Protein AF-A0A7S3SFR6-F1 (afdb_monomer_lite)

Organism: NCBI:txid141414

Foldseek 3Di:
DPDVPVVVVVVVVVVVVVVDDDDDDDDDDDDDDDDDDDDPDDPDDPPDPQLPADPVLLVVLCVVQVDDSVLSSVLCRVVSNDSVSSNVVSVVVVVVVVVVCVPPDFPAADWEWDAPPVNPDIFIDTDTGNDPVLRPDPVRNVVNNVVRVVVRVVD

Structure (mmCIF, N/CA/C/O backbone):
data_AF-A0A7S3SFR6-F1
#
_entry.id   AF-A0A7S3SFR6-F1
#
loop_
_atom_site.group_PDB
_atom_site.id
_atom_site.type_symbol
_atom_site.label_atom_id
_atom_site.label_alt_id
_atom_site.label_comp_id
_atom_site.label_asym_id
_atom_site.label_entity_id
_atom_site.label_seq_id
_atom_site.pdbx_PDB_ins_code
_atom_site.Cartn_x
_atom_site.Cartn_y
_atom_site.Cartn_z
_atom_site.occupancy
_atom_site.B_iso_or_equiv
_atom_site.auth_seq_id
_atom_site.auth_comp_id
_atom_site.auth_asym_id
_atom_site.auth_atom_id
_atom_site.pdbx_PDB_model_num
ATOM 1 N N . LYS A 1 1 ? -0.220 38.912 45.046 1.00 53.22 1 LYS A N 1
ATOM 2 C CA . LYS A 1 1 ? 0.857 37.945 45.361 1.00 53.22 1 LYS A CA 1
ATOM 3 C C . LYS A 1 1 ? 1.297 37.387 44.015 1.00 53.22 1 LYS A C 1
ATOM 5 O O . LYS A 1 1 ? 1.062 36.229 43.756 1.00 53.22 1 LYS A O 1
ATOM 10 N N . ASP A 1 2 ? 1.845 38.218 43.126 1.00 54.88 2 ASP A N 1
ATOM 11 C CA . ASP A 1 2 ? 1.970 37.855 41.700 1.00 54.88 2 ASP A CA 1
ATOM 12 C C . ASP A 1 2 ? 3.164 38.575 41.051 1.00 54.88 2 ASP A C 1
ATOM 14 O O . ASP A 1 2 ? 3.097 39.016 39.911 1.00 54.88 2 ASP A O 1
ATOM 18 N N . ALA A 1 3 ? 4.252 38.756 41.809 1.00 51.81 3 ALA A N 1
ATOM 19 C CA . ALA A 1 3 ? 5.485 39.386 41.320 1.00 51.81 3 ALA A CA 1
ATOM 20 C C . ALA A 1 3 ? 6.732 38.487 41.457 1.00 51.81 3 ALA A C 1
ATOM 22 O O . ALA A 1 3 ? 7.754 38.785 40.853 1.00 51.81 3 ALA A O 1
ATOM 23 N N . ASP A 1 4 ? 6.642 37.361 42.178 1.00 57.34 4 ASP A N 1
ATOM 24 C CA . ASP A 1 4 ? 7.798 36.488 42.452 1.00 57.34 4 ASP A CA 1
ATOM 25 C C . ASP A 1 4 ? 7.903 35.255 41.537 1.00 57.34 4 ASP A C 1
ATOM 27 O O . ASP A 1 4 ? 8.948 34.611 41.494 1.00 57.34 4 ASP A O 1
ATOM 31 N N . PHE A 1 5 ? 6.862 34.916 40.767 1.00 50.91 5 PHE A N 1
ATOM 32 C CA . PHE A 1 5 ? 6.915 33.753 39.867 1.00 50.91 5 PHE A CA 1
ATOM 33 C C . PHE A 1 5 ? 7.730 34.047 38.595 1.00 50.91 5 PHE A C 1
ATOM 35 O O . PHE A 1 5 ? 8.561 33.240 38.190 1.00 50.91 5 PHE A O 1
ATOM 42 N N . ALA A 1 6 ? 7.566 35.241 38.012 1.00 57.00 6 ALA A N 1
ATOM 43 C CA . ALA A 1 6 ? 8.291 35.655 36.807 1.00 57.00 6 ALA A CA 1
ATOM 44 C C . ALA A 1 6 ? 9.809 35.777 37.044 1.00 57.00 6 ALA A C 1
ATOM 46 O O . ALA A 1 6 ? 10.601 35.309 36.229 1.00 57.00 6 ALA A O 1
ATOM 47 N N . ALA A 1 7 ? 10.215 36.307 38.204 1.00 57.03 7 ALA A N 1
ATOM 48 C CA . ALA A 1 7 ? 11.625 36.408 38.584 1.00 57.03 7 ALA A CA 1
ATOM 49 C C . ALA A 1 7 ? 12.278 35.032 38.837 1.00 57.03 7 ALA A C 1
ATOM 51 O O . ALA A 1 7 ? 13.482 34.865 38.629 1.00 57.03 7 ALA A O 1
ATOM 52 N N . GLY A 1 8 ? 11.492 34.037 39.265 1.00 54.97 8 GLY A N 1
ATOM 53 C CA . GLY A 1 8 ? 11.945 32.653 39.424 1.00 54.97 8 GLY A CA 1
ATOM 54 C C . GLY A 1 8 ? 12.219 31.966 38.084 1.00 54.97 8 GLY A C 1
ATOM 55 O O . GLY A 1 8 ? 13.266 31.341 37.919 1.00 54.97 8 GLY A O 1
ATOM 56 N N . VAL A 1 9 ? 11.328 32.161 37.107 1.00 58.38 9 VAL A N 1
ATOM 57 C CA . VAL A 1 9 ? 11.436 31.566 35.763 1.00 58.38 9 VAL A CA 1
ATOM 58 C C . VAL A 1 9 ? 12.612 32.153 34.974 1.00 58.38 9 VAL A C 1
ATOM 60 O O . VAL A 1 9 ? 13.326 31.410 34.303 1.00 58.38 9 VAL A O 1
ATOM 63 N N . GLU A 1 10 ? 12.897 33.454 35.098 1.00 55.38 10 GLU A N 1
ATOM 64 C CA . GLU A 1 10 ? 14.072 34.071 34.456 1.00 55.38 10 GLU A CA 1
ATOM 65 C C . GLU A 1 10 ? 15.402 33.553 35.024 1.00 55.38 10 GLU A C 1
ATOM 67 O O . GLU A 1 10 ? 16.358 33.329 34.275 1.00 55.38 10 GLU A O 1
ATOM 72 N N . LYS A 1 11 ? 15.461 33.297 36.337 1.00 57.28 11 LYS A N 1
ATOM 73 C CA . LYS A 1 11 ? 16.638 32.698 36.987 1.00 57.28 11 LYS A CA 1
ATOM 74 C C . LYS A 1 11 ? 16.841 31.235 36.595 1.00 57.28 11 LYS A C 1
ATOM 76 O O . LYS A 1 11 ? 17.984 30.786 36.510 1.00 57.28 11 LYS A O 1
ATOM 81 N N . GLU A 1 12 ? 15.757 30.505 36.348 1.00 55.12 12 GLU A N 1
ATOM 82 C CA . GLU A 1 12 ? 15.806 29.110 35.908 1.00 55.12 12 GLU A CA 1
ATOM 83 C C . GLU A 1 12 ? 16.190 28.993 34.420 1.00 55.12 12 GLU A C 1
ATOM 85 O O . GLU A 1 12 ? 17.056 28.187 34.074 1.00 55.12 12 GLU A O 1
ATOM 90 N N . LEU A 1 13 ? 15.667 29.873 33.552 1.00 52.97 13 LEU A N 1
ATOM 91 C CA . LEU A 1 13 ? 16.046 29.945 32.130 1.00 52.97 13 LEU A CA 1
ATOM 92 C C . LEU A 1 13 ? 17.518 30.335 31.920 1.00 52.97 13 LEU A C 1
ATOM 94 O O . LEU A 1 13 ? 18.150 29.877 30.965 1.00 52.97 13 LEU A O 1
ATOM 98 N N . ALA A 1 14 ? 18.087 31.157 32.808 1.00 56.50 14 ALA A N 1
ATOM 99 C CA . ALA A 1 14 ? 19.497 31.548 32.748 1.00 56.50 14 ALA A CA 1
ATOM 100 C C . ALA A 1 14 ? 20.453 30.357 32.938 1.00 56.50 14 ALA A C 1
ATOM 102 O O . ALA A 1 14 ? 21.559 30.372 32.403 1.00 56.50 14 ALA A O 1
ATOM 103 N N . LYS A 1 15 ? 20.009 29.305 33.639 1.00 50.25 15 LYS A N 1
ATOM 104 C CA . LYS A 1 15 ? 20.801 28.096 33.902 1.00 50.25 15 LYS A CA 1
ATOM 105 C C . LYS A 1 15 ? 20.960 27.207 32.662 1.00 50.25 15 LYS A C 1
ATOM 107 O O . LYS A 1 15 ? 21.986 26.557 32.512 1.00 50.25 15 LYS A O 1
ATOM 112 N N . TYR A 1 16 ? 19.979 27.223 31.757 1.00 50.72 16 TYR A N 1
ATOM 113 C CA . TYR A 1 16 ? 20.005 26.458 30.501 1.00 50.72 16 TYR A CA 1
ATOM 114 C C . TYR A 1 16 ? 20.658 27.217 29.338 1.00 50.72 16 TYR A C 1
ATOM 116 O O . TYR A 1 16 ? 21.070 26.610 28.353 1.00 50.72 16 TYR A O 1
ATOM 124 N N . ARG A 1 17 ? 20.794 28.545 29.442 1.00 48.44 17 ARG A N 1
ATOM 125 C CA . ARG A 1 17 ? 21.463 29.369 28.420 1.00 48.44 17 ARG A CA 1
ATOM 126 C C . ARG A 1 17 ? 22.994 29.293 28.491 1.00 48.44 17 ARG A C 1
ATOM 128 O O . ARG A 1 17 ? 23.651 29.632 27.514 1.00 48.44 17 ARG A O 1
ATOM 135 N N . SER A 1 18 ? 23.558 28.844 29.615 1.00 47.66 18 SER A N 1
ATOM 136 C CA . SER A 1 18 ? 25.009 28.734 29.827 1.00 47.66 18 SER A CA 1
ATOM 137 C C . SER A 1 18 ? 25.627 27.381 29.446 1.00 47.66 18 SER A C 1
ATOM 139 O O . SER A 1 18 ? 26.838 27.242 29.561 1.00 47.66 18 SER A O 1
ATOM 141 N N . GLU A 1 19 ? 24.847 26.412 28.949 1.00 46.97 19 GLU A N 1
ATOM 142 C CA . GLU A 1 19 ? 25.368 25.154 28.365 1.00 46.97 19 GLU A CA 1
ATOM 143 C C . GLU A 1 19 ? 25.112 25.043 26.850 1.00 46.97 19 GLU A C 1
ATOM 145 O O . GLU A 1 19 ? 25.167 23.965 26.265 1.00 46.97 19 GLU A O 1
ATOM 150 N N . GLY A 1 20 ? 24.856 26.166 26.177 1.00 50.81 20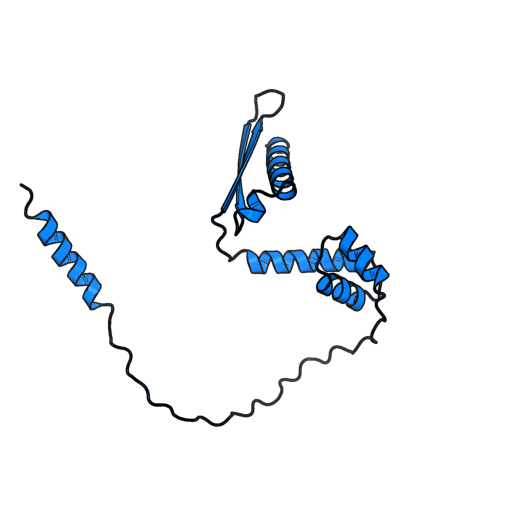 GLY A N 1
ATOM 151 C CA . GLY A 1 20 ? 24.484 26.161 24.765 1.00 50.81 20 GLY A CA 1
ATOM 152 C C . GLY A 1 20 ? 24.905 27.407 24.006 1.00 50.81 20 GLY A C 1
ATOM 153 O O . GLY A 1 20 ? 24.055 28.043 23.397 1.00 50.81 20 GLY A O 1
ATOM 154 N N . SER A 1 21 ? 26.194 27.753 24.031 1.00 39.94 21 SER A N 1
ATOM 155 C CA . SER A 1 21 ? 26.864 28.417 22.901 1.00 39.94 21 SER A CA 1
ATOM 156 C C . SER A 1 21 ? 28.357 28.590 23.183 1.00 39.94 21 SER A C 1
ATOM 158 O O . SER A 1 21 ? 28.767 29.585 23.781 1.00 39.94 21 SER A O 1
ATOM 160 N N . GLU A 1 22 ? 29.189 27.675 22.693 1.00 35.88 22 GLU A N 1
ATOM 161 C CA . GLU A 1 22 ? 30.509 28.098 22.225 1.00 35.88 22 GLU A CA 1
ATOM 162 C C . GLU A 1 22 ? 30.368 28.553 20.765 1.00 35.88 22 GLU A C 1
ATOM 164 O O . GLU A 1 22 ? 29.702 27.880 19.970 1.00 35.88 22 GLU A O 1
ATOM 169 N N . PRO A 1 23 ? 30.935 29.713 20.390 1.00 37.41 23 PRO A N 1
ATOM 170 C CA . PRO A 1 23 ? 30.906 30.178 19.014 1.00 37.41 23 PRO A CA 1
ATOM 171 C C . PRO A 1 23 ? 31.755 29.240 18.152 1.00 37.41 23 PRO A C 1
ATOM 173 O O . PRO A 1 23 ? 32.943 29.055 18.411 1.00 37.41 23 PRO A O 1
ATOM 176 N N . ALA A 1 24 ? 31.159 28.670 17.103 1.00 37.03 24 ALA A N 1
ATOM 177 C CA . ALA A 1 24 ? 31.914 27.936 16.097 1.00 37.03 24 ALA A CA 1
ATOM 178 C C . ALA A 1 24 ? 33.022 28.851 15.524 1.00 37.03 24 ALA A C 1
ATOM 180 O O . ALA A 1 24 ? 32.715 29.951 15.045 1.00 37.03 24 ALA A O 1
ATOM 181 N N . PRO A 1 25 ? 34.303 28.447 15.571 1.00 35.53 25 PRO A N 1
ATOM 182 C CA . PRO A 1 25 ? 35.384 29.243 15.012 1.00 35.53 25 PRO A CA 1
ATOM 183 C C . PRO A 1 25 ? 35.257 29.307 13.484 1.00 35.53 25 PRO A C 1
ATOM 185 O O . PRO A 1 25 ? 35.031 28.297 12.818 1.00 35.53 25 PRO A O 1
ATOM 188 N N . LYS A 1 26 ? 35.430 30.509 12.915 1.00 41.38 26 LYS A N 1
ATOM 189 C CA . LYS A 1 26 ? 35.664 30.690 11.475 1.00 41.38 26 LYS A CA 1
ATOM 190 C C . LYS A 1 26 ? 36.967 29.976 11.110 1.00 41.38 26 LYS A C 1
ATOM 192 O O . LYS A 1 26 ? 38.035 30.430 11.510 1.00 41.38 26 LYS A O 1
ATOM 197 N N . ALA A 1 27 ? 36.869 28.881 10.361 1.00 34.06 27 ALA A N 1
ATOM 198 C CA . ALA A 1 27 ? 38.011 28.186 9.786 1.00 34.06 27 ALA A CA 1
ATOM 199 C C . ALA A 1 27 ? 38.207 28.611 8.323 1.00 34.06 27 ALA A C 1
ATOM 201 O O . ALA A 1 27 ? 37.275 28.618 7.520 1.00 34.06 27 ALA A O 1
ATOM 202 N N . GLU A 1 28 ? 39.439 29.003 8.026 1.00 31.45 28 GLU A N 1
ATOM 203 C CA . GLU A 1 28 ? 39.970 29.387 6.723 1.00 31.45 28 GLU A CA 1
ATOM 204 C C . GLU A 1 28 ? 39.913 28.226 5.718 1.00 31.45 28 GLU A C 1
ATOM 206 O O . GLU A 1 28 ? 40.082 27.058 6.074 1.00 31.45 28 GLU A O 1
ATOM 211 N N . ALA A 1 29 ? 39.721 28.555 4.440 1.00 38.06 29 ALA A N 1
ATOM 212 C CA . ALA A 1 29 ? 39.822 27.604 3.343 1.00 38.06 29 ALA A CA 1
ATOM 213 C C . ALA A 1 29 ? 41.266 27.085 3.217 1.00 38.06 29 ALA A C 1
ATOM 215 O O . ALA A 1 29 ? 42.185 27.847 2.916 1.00 38.06 29 ALA A O 1
ATOM 216 N N . LYS A 1 30 ? 41.455 25.776 3.404 1.00 34.62 30 LYS A N 1
ATOM 217 C CA . LYS A 1 30 ? 42.631 25.039 2.929 1.00 34.62 30 LYS A CA 1
ATOM 218 C C . LYS A 1 30 ? 42.184 24.047 1.861 1.00 34.62 30 LYS A C 1
ATOM 220 O O . LYS A 1 30 ? 41.356 23.182 2.129 1.00 34.62 30 LYS A O 1
ATOM 225 N N . GLU A 1 31 ? 42.734 24.196 0.658 1.00 42.31 31 GLU A N 1
ATOM 226 C CA . GLU A 1 31 ? 42.711 23.172 -0.387 1.00 42.31 31 GLU A CA 1
ATOM 227 C C . GLU A 1 31 ? 43.385 21.899 0.136 1.00 42.31 31 GLU A C 1
ATOM 229 O O . GLU A 1 31 ? 44.578 21.900 0.446 1.00 42.31 31 GLU A O 1
ATOM 234 N N . GLU A 1 32 ? 42.638 20.799 0.198 1.00 34.44 32 GLU A N 1
ATOM 235 C CA . GLU A 1 32 ? 43.191 19.469 0.432 1.00 34.44 32 GLU A CA 1
ATOM 236 C C . GLU A 1 32 ? 43.065 18.651 -0.861 1.00 34.44 32 GLU A C 1
ATOM 238 O O . GLU A 1 32 ? 41.980 18.467 -1.413 1.00 34.44 32 GLU A O 1
ATOM 243 N N . LYS A 1 33 ? 44.217 18.225 -1.391 1.00 34.84 33 LYS A N 1
ATOM 244 C CA . LYS A 1 33 ? 44.340 17.427 -2.618 1.00 34.84 33 LYS A CA 1
ATOM 245 C C . LYS A 1 33 ? 43.639 16.062 -2.476 1.00 34.84 33 LYS A C 1
ATOM 247 O O . LYS A 1 33 ? 43.599 15.519 -1.372 1.00 34.84 33 LYS A O 1
ATOM 252 N N . PRO A 1 34 ? 43.172 15.453 -3.584 1.00 34.38 34 PRO A N 1
ATOM 253 C CA . PRO A 1 34 ? 42.447 14.185 -3.547 1.00 34.38 34 PRO A CA 1
ATOM 254 C C . PRO A 1 34 ? 43.323 13.050 -2.999 1.00 34.38 34 PRO A C 1
ATOM 256 O O . PRO A 1 34 ? 44.383 12.759 -3.557 1.00 34.38 34 PRO A O 1
ATOM 259 N N . LYS A 1 35 ? 42.874 12.384 -1.928 1.00 41.47 35 LYS A N 1
ATOM 260 C CA . LYS A 1 35 ? 43.396 11.070 -1.534 1.00 41.47 35 LYS A CA 1
ATOM 261 C C . LYS A 1 35 ? 42.785 10.017 -2.449 1.00 41.47 35 LYS A C 1
ATOM 263 O O . LYS A 1 35 ? 41.580 9.798 -2.459 1.00 41.47 35 LYS A O 1
ATOM 268 N N . GLU A 1 36 ? 43.658 9.391 -3.218 1.00 42.03 36 GLU A N 1
ATOM 269 C CA . GLU A 1 36 ? 43.390 8.270 -4.103 1.00 42.03 36 GLU A CA 1
ATOM 270 C C . GLU A 1 36 ? 43.029 7.029 -3.260 1.00 42.03 36 GLU A C 1
ATOM 272 O O . GLU A 1 36 ? 43.895 6.344 -2.711 1.00 42.03 36 GLU A O 1
ATOM 277 N N . GLU A 1 37 ? 41.731 6.762 -3.093 1.00 35.56 37 GLU A N 1
ATOM 278 C CA . GLU A 1 37 ? 41.253 5.484 -2.563 1.00 35.56 37 GLU A CA 1
ATOM 279 C C . GLU A 1 37 ? 41.339 4.419 -3.661 1.00 35.56 37 GLU A C 1
ATOM 281 O O . GLU A 1 37 ? 40.694 4.502 -4.707 1.00 35.56 37 GLU A O 1
ATOM 286 N N . LYS A 1 38 ? 42.161 3.397 -3.406 1.00 35.09 38 LYS A N 1
ATOM 287 C CA . LYS A 1 38 ? 42.250 2.187 -4.226 1.00 35.09 38 LYS A CA 1
ATOM 288 C C . LYS A 1 38 ? 40.860 1.548 -4.378 1.00 35.09 38 LYS A C 1
ATOM 290 O O . LYS A 1 38 ? 40.154 1.436 -3.372 1.00 35.09 38 LYS A O 1
ATOM 295 N N . PRO A 1 39 ? 40.484 1.055 -5.572 1.00 36.00 39 PRO A N 1
ATOM 296 C CA . PRO A 1 39 ? 39.194 0.407 -5.771 1.00 36.00 39 PRO A CA 1
ATOM 297 C C . PRO A 1 39 ? 39.072 -0.816 -4.856 1.00 36.00 39 PRO A C 1
ATOM 299 O O . PRO A 1 39 ? 39.841 -1.770 -4.982 1.00 36.00 39 PRO A O 1
ATOM 302 N N . LYS A 1 40 ? 38.107 -0.797 -3.929 1.00 41.38 40 LYS A N 1
ATOM 303 C CA . LYS A 1 40 ? 37.620 -2.028 -3.303 1.00 41.38 40 LYS A CA 1
ATOM 304 C C . LYS A 1 40 ? 36.893 -2.808 -4.388 1.00 41.38 40 LYS A C 1
ATOM 306 O O . LYS A 1 40 ? 35.879 -2.361 -4.913 1.00 41.38 40 LYS A O 1
ATOM 311 N N . GLU A 1 41 ? 37.483 -3.936 -4.744 1.00 35.59 41 GLU A N 1
ATOM 312 C CA . GLU A 1 41 ? 36.969 -4.886 -5.714 1.00 35.59 41 GLU A CA 1
ATOM 313 C C . GLU A 1 41 ? 35.623 -5.425 -5.206 1.00 35.59 41 GLU A C 1
ATOM 315 O O . GLU A 1 41 ? 35.558 -6.212 -4.260 1.00 35.59 41 GLU A O 1
ATOM 320 N N . GLU A 1 42 ? 34.528 -4.941 -5.792 1.00 39.12 42 GLU A N 1
ATOM 321 C CA . GLU A 1 42 ? 33.230 -5.600 -5.694 1.00 39.12 42 GLU A CA 1
ATOM 322 C C . GLU A 1 42 ? 33.389 -7.033 -6.230 1.00 39.12 42 GLU A C 1
ATOM 324 O O . GLU A 1 42 ? 34.010 -7.218 -7.286 1.00 39.12 42 GLU A O 1
ATOM 329 N N . PRO A 1 43 ? 32.856 -8.071 -5.556 1.00 37.66 43 PRO A N 1
ATOM 330 C CA . PRO A 1 43 ? 32.829 -9.398 -6.146 1.00 37.66 43 PRO A CA 1
ATOM 331 C C . PRO A 1 43 ? 32.016 -9.304 -7.439 1.00 37.66 43 PRO A C 1
ATOM 333 O O . PRO A 1 43 ? 30.836 -8.954 -7.423 1.00 37.66 43 PRO A O 1
ATOM 336 N N . LYS A 1 44 ? 32.701 -9.550 -8.560 1.00 35.25 44 LYS A N 1
ATOM 337 C CA . LYS A 1 44 ? 32.196 -9.449 -9.930 1.00 35.25 44 LYS A CA 1
ATOM 338 C C . LYS A 1 44 ? 30.848 -10.156 -10.048 1.00 35.25 44 LYS A C 1
ATOM 340 O O . LYS A 1 44 ? 30.794 -11.379 -10.135 1.00 35.25 44 LYS A O 1
ATOM 345 N N . ALA A 1 45 ? 29.771 -9.376 -10.094 1.00 42.81 45 ALA A N 1
ATOM 346 C CA . ALA A 1 45 ? 28.517 -9.847 -10.644 1.00 42.81 45 ALA A CA 1
ATOM 347 C C . ALA A 1 45 ? 28.781 -10.167 -12.118 1.00 42.81 45 ALA A C 1
ATOM 349 O O . ALA A 1 45 ? 29.129 -9.282 -12.907 1.00 42.81 45 ALA A O 1
ATOM 350 N N . GLU A 1 46 ? 28.692 -11.447 -12.472 1.00 36.97 46 GLU A N 1
ATOM 351 C CA . GLU A 1 46 ? 28.675 -11.881 -13.860 1.00 36.97 46 GLU A CA 1
ATOM 352 C C . GLU A 1 46 ? 27.628 -11.049 -14.604 1.00 36.97 46 GLU A C 1
ATOM 354 O O . GLU A 1 46 ? 26.447 -11.040 -14.253 1.00 36.97 46 GLU A O 1
ATOM 359 N N . LYS A 1 47 ? 28.073 -10.304 -15.619 1.00 37.66 47 LYS A N 1
ATOM 360 C CA . LYS A 1 47 ? 27.184 -9.630 -16.562 1.00 37.66 47 LYS A CA 1
ATOM 361 C C . LYS A 1 47 ? 26.343 -10.704 -17.251 1.00 37.66 47 LYS A C 1
ATOM 363 O O . LYS A 1 47 ? 26.781 -11.267 -18.252 1.00 37.66 47 LYS A O 1
ATOM 368 N N . LYS A 1 48 ? 25.136 -10.962 -16.745 1.00 42.19 48 LYS A N 1
ATOM 369 C CA . LYS A 1 48 ? 24.079 -11.551 -17.566 1.00 42.19 48 LYS A CA 1
ATOM 370 C C . LYS A 1 48 ? 23.856 -10.617 -18.752 1.00 42.19 48 LYS A C 1
ATOM 372 O O . LYS A 1 48 ? 23.787 -9.397 -18.587 1.00 42.19 48 LYS A O 1
ATOM 377 N N . GLU A 1 49 ? 23.851 -11.198 -19.947 1.00 41.06 49 GLU A N 1
ATOM 378 C CA . GLU A 1 49 ? 23.662 -10.499 -21.214 1.00 41.06 49 GLU A CA 1
ATOM 379 C C . GLU A 1 49 ? 22.483 -9.527 -21.131 1.00 41.06 49 GLU A C 1
ATOM 381 O O . GLU A 1 49 ? 21.491 -9.790 -20.455 1.00 41.06 49 GLU A O 1
ATOM 386 N N . ALA A 1 50 ? 22.592 -8.387 -21.817 1.00 51.22 50 ALA A N 1
ATOM 387 C CA . ALA A 1 50 ? 21.538 -7.386 -21.867 1.00 51.22 50 ALA A CA 1
ATOM 388 C C . ALA A 1 50 ? 20.274 -7.988 -22.502 1.00 51.22 50 ALA A C 1
ATOM 390 O O . ALA A 1 50 ? 20.083 -7.926 -23.718 1.00 51.22 50 ALA A O 1
ATOM 391 N N . VAL A 1 51 ? 19.407 -8.568 -21.670 1.00 58.81 51 VAL A N 1
ATOM 392 C CA . VAL A 1 51 ? 18.087 -9.042 -22.072 1.00 58.81 51 VAL A CA 1
ATOM 393 C C . VAL A 1 51 ? 17.387 -7.856 -22.716 1.00 58.81 51 VAL A C 1
ATOM 395 O O . VAL A 1 51 ? 17.220 -6.793 -22.110 1.00 58.81 51 VAL A O 1
ATOM 398 N N . LYS A 1 52 ? 17.023 -8.004 -23.990 1.00 69.50 52 LYS A N 1
ATOM 399 C CA . LYS A 1 52 ? 16.330 -6.972 -24.758 1.00 69.50 52 LYS A CA 1
ATOM 400 C C . LYS A 1 52 ? 14.896 -6.861 -24.236 1.00 69.50 52 LYS A C 1
ATOM 402 O O . LYS A 1 52 ? 13.970 -7.424 -24.811 1.00 69.50 52 LYS A O 1
ATOM 407 N N . VAL A 1 53 ? 14.716 -6.160 -23.117 1.00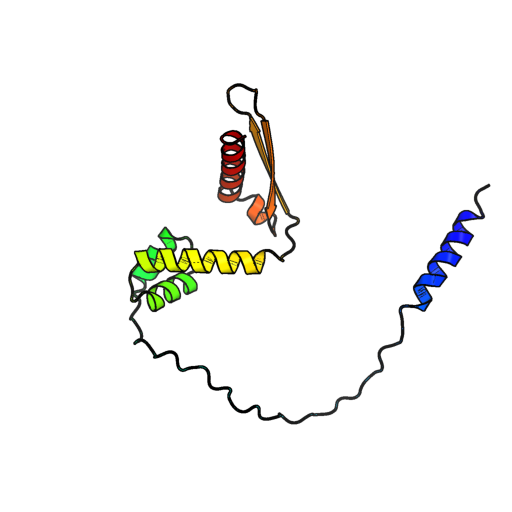 80.69 53 VAL A N 1
ATOM 408 C CA . VAL A 1 53 ? 13.405 -5.965 -22.490 1.00 80.69 53 VAL A CA 1
ATOM 409 C C . VAL A 1 53 ? 12.524 -5.146 -23.435 1.00 80.69 53 VAL A C 1
ATOM 411 O O . VAL A 1 53 ? 12.840 -3.999 -23.764 1.00 80.69 53 VAL A O 1
ATOM 414 N N . SER A 1 54 ? 11.418 -5.736 -23.891 1.00 87.00 54 SER A N 1
ATOM 415 C CA . SER A 1 54 ? 10.493 -5.071 -24.806 1.00 87.00 54 SER A CA 1
ATOM 416 C C . SER A 1 54 ? 9.687 -3.988 -24.079 1.00 87.00 54 SER A C 1
ATOM 418 O O . SER A 1 54 ? 9.255 -4.160 -22.939 1.00 87.00 54 SER A O 1
ATOM 420 N N . ALA A 1 55 ? 9.441 -2.857 -24.747 1.00 88.94 55 ALA A N 1
ATOM 421 C CA . ALA A 1 55 ? 8.633 -1.775 -24.178 1.00 88.94 55 ALA A CA 1
ATOM 422 C C . ALA A 1 55 ? 7.191 -2.223 -23.866 1.00 88.94 55 ALA A C 1
ATOM 424 O O . ALA A 1 55 ? 6.583 -1.742 -22.910 1.00 88.94 55 ALA A O 1
ATOM 425 N N . ALA A 1 56 ? 6.664 -3.172 -24.648 1.00 90.19 56 ALA A N 1
ATOM 426 C CA . ALA A 1 56 ? 5.359 -3.779 -24.418 1.00 90.19 56 ALA A CA 1
ATOM 427 C C . ALA A 1 56 ? 5.323 -4.571 -23.100 1.00 90.19 56 ALA A C 1
ATOM 429 O O . ALA A 1 56 ? 4.421 -4.345 -22.298 1.00 90.19 56 ALA A O 1
ATOM 430 N N . ALA A 1 57 ? 6.340 -5.398 -22.826 1.00 89.94 57 ALA A N 1
ATOM 431 C CA . ALA A 1 57 ? 6.426 -6.157 -21.577 1.00 89.94 57 ALA A CA 1
ATOM 432 C C . ALA A 1 57 ? 6.558 -5.238 -20.350 1.00 89.94 57 ALA A C 1
ATOM 434 O O . ALA A 1 57 ? 5.911 -5.463 -19.330 1.00 89.94 57 ALA A O 1
ATOM 435 N N . VAL A 1 58 ? 7.331 -4.147 -20.455 1.00 92.75 58 VAL A N 1
ATOM 436 C CA . VAL A 1 58 ? 7.422 -3.136 -19.380 1.00 92.75 58 VAL A CA 1
ATOM 437 C C . VAL A 1 58 ? 6.061 -2.494 -19.117 1.00 92.75 58 VAL A C 1
ATOM 439 O O . VAL A 1 58 ? 5.687 -2.295 -17.960 1.00 92.75 58 VAL A O 1
ATOM 442 N N . LYS A 1 59 ? 5.315 -2.161 -20.177 1.00 93.06 59 LYS A N 1
ATOM 443 C CA . LYS A 1 59 ? 3.980 -1.564 -20.062 1.00 93.06 59 LYS A CA 1
ATOM 444 C C . LYS A 1 59 ? 3.000 -2.525 -19.391 1.00 93.06 59 LYS A C 1
ATOM 446 O O . LYS A 1 59 ? 2.291 -2.096 -18.484 1.00 93.06 59 LYS A O 1
ATOM 451 N N . GLU A 1 60 ? 2.986 -3.785 -19.812 1.00 93.31 60 GLU A N 1
ATOM 452 C CA . GLU A 1 60 ? 2.130 -4.825 -19.235 1.00 93.31 60 GLU A CA 1
ATOM 453 C C . GLU A 1 60 ? 2.428 -5.018 -17.744 1.00 93.31 60 GLU A C 1
ATOM 455 O O . GLU A 1 60 ? 1.531 -4.884 -16.910 1.00 93.31 60 GLU A O 1
ATOM 460 N N . LEU A 1 61 ? 3.701 -5.221 -17.386 1.00 93.94 61 LEU A N 1
ATOM 461 C CA . LEU A 1 61 ? 4.102 -5.410 -15.993 1.00 93.94 61 LEU A CA 1
ATOM 462 C C . LEU A 1 61 ? 3.748 -4.195 -15.129 1.00 93.94 61 LEU A C 1
ATOM 464 O O . LEU A 1 61 ? 3.256 -4.352 -14.012 1.00 93.94 61 LEU A O 1
ATOM 468 N N . ARG A 1 62 ? 3.942 -2.974 -15.641 1.00 94.25 62 ARG A N 1
ATOM 469 C CA . ARG A 1 62 ? 3.556 -1.742 -14.941 1.00 94.25 62 ARG A CA 1
ATOM 470 C C . ARG A 1 62 ? 2.049 -1.652 -14.717 1.00 94.25 62 ARG A C 1
ATOM 472 O O . ARG A 1 62 ? 1.634 -1.260 -13.634 1.00 94.25 62 ARG A O 1
ATOM 479 N N . GLN A 1 63 ? 1.233 -1.976 -15.719 1.00 93.75 63 GLN A N 1
ATOM 480 C CA . GLN A 1 63 ? -0.228 -1.940 -15.580 1.00 93.75 63 GLN A CA 1
ATOM 481 C C . GLN A 1 63 ? -0.720 -2.945 -14.540 1.00 93.75 63 GLN A C 1
ATOM 483 O O . GLN A 1 63 ? -1.642 -2.645 -13.790 1.00 93.75 63 GLN A O 1
ATOM 488 N N . ARG A 1 64 ? -0.074 -4.111 -14.471 1.00 92.94 64 ARG A N 1
ATOM 489 C CA . ARG A 1 64 ? -0.445 -5.189 -13.552 1.00 92.94 64 ARG A CA 1
ATOM 490 C C . ARG A 1 64 ? 0.056 -4.965 -12.120 1.00 92.94 64 ARG A C 1
ATOM 492 O O . ARG A 1 64 ? -0.635 -5.321 -11.175 1.00 92.94 64 ARG A O 1
ATOM 499 N N . SER A 1 65 ? 1.250 -4.390 -11.958 1.00 92.62 65 SER A N 1
ATOM 500 C CA . SER A 1 65 ? 1.895 -4.181 -10.649 1.00 92.62 65 SER A CA 1
ATOM 501 C C . SER A 1 65 ? 1.690 -2.792 -10.045 1.00 92.62 65 SER A C 1
ATOM 503 O O . SER A 1 65 ? 1.883 -2.620 -8.846 1.00 92.62 65 SER A O 1
ATOM 505 N N . GLY A 1 66 ? 1.402 -1.779 -10.866 1.00 91.50 66 GLY A N 1
ATOM 506 C CA . GLY A 1 66 ? 1.430 -0.372 -10.458 1.00 91.50 66 GLY A CA 1
ATOM 507 C C . GLY A 1 66 ? 2.839 0.196 -10.219 1.00 91.50 66 GLY A C 1
ATOM 508 O O . GLY A 1 66 ? 2.969 1.353 -9.822 1.00 91.50 66 GLY A O 1
ATOM 509 N N . ALA A 1 67 ? 3.906 -0.575 -10.460 1.00 93.00 67 ALA A N 1
ATOM 510 C CA . ALA A 1 67 ? 5.276 -0.137 -10.207 1.00 93.00 67 ALA A CA 1
ATOM 511 C C . ALA A 1 67 ? 5.754 0.949 -11.192 1.00 93.00 67 ALA A C 1
ATOM 513 O O . ALA A 1 67 ? 5.250 1.111 -12.307 1.00 93.00 67 ALA A O 1
ATOM 514 N N . GLY A 1 68 ? 6.794 1.692 -10.802 1.00 93.50 68 GLY A N 1
ATOM 515 C CA . GLY A 1 68 ? 7.440 2.668 -11.683 1.00 93.50 68 GLY A CA 1
ATOM 516 C C . GLY A 1 68 ? 8.018 2.023 -12.952 1.00 93.50 68 GLY A C 1
ATOM 517 O O . GLY A 1 68 ? 8.375 0.843 -12.963 1.00 93.50 68 GLY A O 1
ATOM 518 N N . ILE A 1 69 ? 8.156 2.809 -14.029 1.00 93.06 69 ILE A N 1
ATOM 519 C CA . ILE A 1 69 ? 8.681 2.336 -15.328 1.00 93.06 69 ILE A CA 1
ATOM 520 C C . ILE A 1 69 ? 10.072 1.707 -15.166 1.00 93.06 69 ILE A C 1
ATOM 522 O O . ILE A 1 69 ? 10.329 0.620 -15.682 1.00 93.06 69 ILE A O 1
ATOM 526 N N . MET A 1 70 ? 10.956 2.369 -14.415 1.00 91.88 70 MET A N 1
ATOM 527 C CA . MET A 1 70 ? 12.319 1.886 -14.187 1.00 91.88 70 MET A CA 1
ATOM 528 C C . MET A 1 70 ? 12.351 0.616 -13.344 1.00 91.88 70 MET A C 1
ATOM 530 O O . MET A 1 70 ? 13.060 -0.317 -13.698 1.00 91.88 70 MET A O 1
ATOM 534 N N . ASP A 1 71 ? 11.548 0.539 -12.280 1.00 94.06 71 ASP A N 1
ATOM 535 C CA . ASP A 1 71 ? 11.473 -0.678 -11.470 1.00 94.06 71 ASP A CA 1
ATOM 536 C C . ASP A 1 71 ? 10.948 -1.862 -12.281 1.00 94.06 71 ASP A C 1
ATOM 538 O O . ASP A 1 71 ? 11.488 -2.953 -12.152 1.00 94.06 71 ASP A O 1
ATOM 542 N N . SER A 1 72 ? 9.957 -1.636 -13.150 1.00 94.06 72 SER A N 1
ATOM 543 C CA . SER A 1 72 ? 9.408 -2.663 -14.043 1.00 94.06 72 SER A CA 1
ATOM 544 C C . SER A 1 72 ? 10.448 -3.133 -15.064 1.00 94.06 72 SER A C 1
ATOM 546 O O . SER A 1 72 ? 10.595 -4.329 -15.297 1.00 94.06 72 SER A O 1
ATOM 548 N N . LYS A 1 73 ? 11.227 -2.206 -15.639 1.00 93.19 73 LYS A N 1
ATOM 549 C CA . LYS A 1 73 ? 12.324 -2.542 -16.558 1.00 93.19 73 LYS A CA 1
ATOM 550 C C . LYS A 1 73 ? 13.434 -3.326 -15.858 1.00 93.19 73 LYS A C 1
ATOM 552 O O . LYS A 1 73 ? 13.895 -4.322 -16.405 1.00 93.19 73 LYS A O 1
ATOM 557 N N . THR A 1 74 ? 13.854 -2.898 -14.667 1.00 93.06 74 THR A N 1
ATOM 558 C CA . THR A 1 74 ? 14.865 -3.615 -13.878 1.00 93.06 74 THR A CA 1
ATOM 559 C C . THR A 1 74 ? 14.357 -4.993 -13.472 1.00 93.06 74 THR A C 1
ATOM 561 O O . THR A 1 74 ? 15.079 -5.961 -13.645 1.00 93.06 74 THR A O 1
ATOM 564 N N . ALA A 1 75 ? 13.110 -5.109 -13.010 1.00 93.75 75 ALA A N 1
ATOM 565 C CA . ALA A 1 75 ? 12.530 -6.395 -12.632 1.00 93.75 75 ALA A CA 1
ATOM 566 C C . ALA A 1 75 ? 12.536 -7.394 -13.796 1.00 93.75 75 ALA A C 1
ATOM 568 O O . ALA A 1 75 ? 12.917 -8.544 -13.611 1.00 93.75 75 ALA A O 1
ATOM 569 N N . LEU A 1 76 ? 12.175 -6.942 -15.002 1.00 93.56 76 LEU A N 1
ATOM 570 C CA . LEU A 1 76 ? 12.228 -7.776 -16.204 1.00 93.56 76 LEU A CA 1
ATOM 571 C C . LEU A 1 76 ? 13.661 -8.125 -16.616 1.00 93.56 76 LEU A C 1
ATOM 573 O O . LEU A 1 76 ? 13.884 -9.229 -17.091 1.00 93.56 76 LEU A O 1
ATOM 577 N N . ALA A 1 77 ? 14.627 -7.222 -16.434 1.00 92.75 77 ALA A N 1
ATOM 578 C CA . ALA A 1 77 ? 16.029 -7.510 -16.733 1.00 92.75 77 ALA A CA 1
ATOM 579 C C . ALA A 1 77 ? 16.619 -8.566 -15.779 1.00 92.75 77 ALA A C 1
ATOM 581 O O . ALA A 1 77 ? 17.290 -9.484 -16.231 1.00 92.75 77 ALA A O 1
ATOM 582 N N . GLU A 1 78 ? 16.320 -8.472 -14.480 1.00 91.62 78 GLU A N 1
ATOM 583 C CA . GLU A 1 78 ? 16.783 -9.422 -13.454 1.00 91.62 78 GLU A CA 1
ATOM 584 C C . GLU A 1 78 ? 16.094 -10.793 -13.552 1.00 91.62 78 GLU A C 1
ATOM 586 O O . GLU A 1 78 ? 16.649 -11.809 -13.135 1.00 91.62 78 GLU A O 1
ATOM 591 N N . CYS A 1 79 ? 14.875 -10.827 -14.099 1.00 92.69 79 CYS A N 1
ATOM 592 C CA . CYS A 1 79 ? 14.0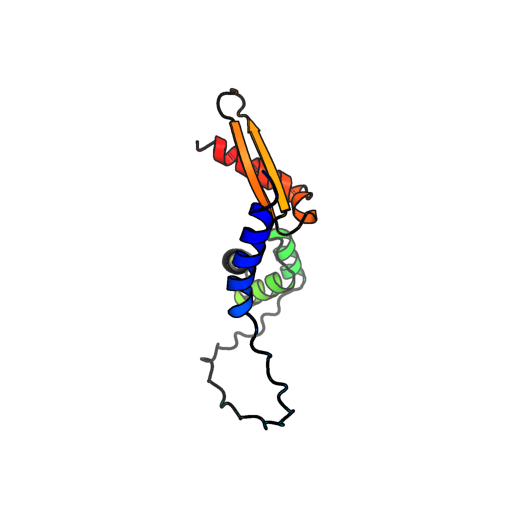69 -12.042 -14.238 1.00 92.69 79 CYS A CA 1
ATOM 593 C C . CYS A 1 79 ? 14.076 -12.615 -15.662 1.00 92.69 79 CYS A C 1
ATOM 595 O O . CYS A 1 79 ? 13.181 -13.383 -16.006 1.00 92.69 79 CYS A O 1
ATOM 597 N N . ASP A 1 80 ? 15.046 -12.236 -16.498 1.00 88.50 80 ASP A N 1
ATOM 598 C CA . ASP A 1 80 ? 15.206 -12.748 -17.866 1.00 88.50 80 ASP A CA 1
ATOM 599 C C . ASP A 1 80 ? 13.938 -12.588 -18.747 1.00 88.50 80 ASP A C 1
ATOM 601 O O . ASP A 1 80 ? 13.657 -13.390 -19.634 1.00 88.50 80 ASP A O 1
ATOM 605 N N . GLY A 1 81 ? 13.151 -11.533 -18.506 1.00 86.06 81 GLY A N 1
ATOM 606 C CA . GLY A 1 81 ? 11.909 -11.224 -19.224 1.00 86.06 81 GLY A CA 1
ATOM 607 C C . GLY A 1 81 ? 10.657 -11.968 -18.738 1.00 86.06 81 GLY A C 1
ATOM 608 O O . GLY A 1 81 ? 9.582 -11.750 -19.294 1.00 86.06 81 GLY A O 1
ATOM 609 N N . ASP A 1 82 ? 10.766 -12.800 -17.703 1.00 89.81 82 ASP A N 1
ATOM 610 C CA . ASP A 1 82 ? 9.651 -13.539 -17.100 1.00 89.81 82 ASP A CA 1
ATOM 611 C C . ASP A 1 82 ? 8.775 -12.608 -16.241 1.00 89.81 82 ASP A C 1
ATOM 613 O O . ASP A 1 82 ? 9.228 -12.034 -15.244 1.00 89.81 82 ASP A O 1
ATOM 617 N N . THR A 1 83 ? 7.510 -12.436 -16.632 1.00 88.56 83 THR A N 1
ATOM 618 C CA . THR A 1 83 ? 6.573 -11.501 -15.996 1.00 88.56 83 THR A CA 1
ATOM 619 C C . THR A 1 83 ? 6.152 -11.940 -14.595 1.00 88.56 83 THR A C 1
ATOM 621 O O . THR A 1 83 ? 6.050 -11.092 -13.706 1.00 88.56 83 THR A O 1
ATOM 624 N N . ASP A 1 84 ? 5.957 -13.237 -14.356 1.00 91.38 84 ASP A N 1
ATOM 625 C CA . ASP A 1 84 ? 5.516 -13.749 -13.055 1.00 91.38 84 ASP A CA 1
ATOM 626 C C . ASP A 1 84 ? 6.659 -13.701 -12.034 1.00 91.38 84 ASP A C 1
ATOM 628 O O . ASP A 1 84 ? 6.472 -13.262 -10.891 1.00 91.38 84 ASP A O 1
ATOM 632 N N . LYS A 1 85 ? 7.883 -14.045 -12.459 1.00 93.88 85 LYS A N 1
ATOM 633 C CA . LYS A 1 85 ? 9.076 -13.848 -11.618 1.00 93.88 85 LYS A CA 1
ATOM 634 C C . LYS A 1 85 ? 9.336 -12.367 -11.349 1.00 93.88 85 LYS A C 1
ATOM 636 O O . LYS A 1 85 ? 9.635 -12.007 -10.208 1.00 93.88 85 LYS A O 1
ATOM 641 N N . ALA A 1 86 ? 9.146 -11.500 -12.345 1.00 94.12 86 ALA A N 1
ATOM 642 C CA . ALA A 1 86 ? 9.286 -10.057 -12.169 1.00 94.12 86 ALA A CA 1
ATOM 643 C C . ALA A 1 86 ? 8.260 -9.488 -11.172 1.00 94.12 86 ALA A C 1
ATOM 645 O O . ALA A 1 86 ? 8.614 -8.625 -10.369 1.00 94.12 86 ALA A O 1
ATOM 646 N N . MET A 1 87 ? 7.022 -9.997 -11.145 1.00 93.94 87 MET A N 1
ATOM 647 C CA . MET A 1 87 ? 6.019 -9.627 -10.134 1.00 93.94 87 MET A CA 1
ATOM 648 C C . MET A 1 87 ? 6.469 -9.998 -8.715 1.00 93.94 87 MET A C 1
ATOM 650 O O . MET A 1 87 ? 6.399 -9.169 -7.802 1.00 93.94 87 MET A O 1
ATOM 654 N N . ALA A 1 88 ? 6.972 -11.220 -8.519 1.00 94.06 88 ALA A N 1
ATOM 655 C CA . ALA A 1 88 ? 7.494 -11.654 -7.222 1.00 94.06 88 ALA A CA 1
ATOM 656 C C . ALA A 1 88 ? 8.705 -10.809 -6.786 1.00 94.06 88 ALA A C 1
ATOM 658 O O . ALA A 1 88 ? 8.804 -10.394 -5.625 1.00 94.06 88 ALA A O 1
ATOM 659 N N . TRP A 1 89 ? 9.592 -10.492 -7.731 1.00 95.12 89 TRP A N 1
ATOM 660 C CA . TRP A 1 89 ? 10.747 -9.629 -7.500 1.00 95.12 89 TRP A CA 1
ATOM 661 C C . TRP A 1 89 ? 10.333 -8.205 -7.102 1.00 95.12 89 TRP A C 1
ATOM 663 O O . TRP A 1 89 ? 10.842 -7.665 -6.116 1.00 95.12 89 TRP A O 1
ATOM 673 N N . LEU A 1 90 ? 9.353 -7.616 -7.802 1.00 95.31 90 LEU A N 1
ATOM 674 C CA . LEU A 1 90 ? 8.793 -6.300 -7.475 1.00 95.31 90 LEU A CA 1
ATOM 675 C C . LEU A 1 90 ? 8.159 -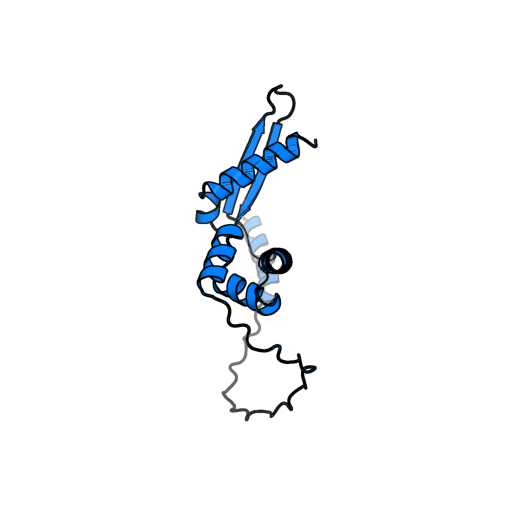6.281 -6.086 1.00 95.31 90 LEU A C 1
ATOM 677 O O . LEU A 1 90 ? 8.364 -5.317 -5.351 1.00 95.31 90 LEU A O 1
ATOM 681 N N . LYS A 1 91 ? 7.450 -7.345 -5.691 1.00 94.25 91 LYS A N 1
ATOM 682 C CA . LYS A 1 91 ? 6.860 -7.459 -4.350 1.00 94.25 91 LYS A CA 1
ATOM 683 C C . LYS A 1 91 ? 7.935 -7.433 -3.262 1.00 94.25 91 LYS A C 1
ATOM 685 O O . LYS A 1 91 ? 7.839 -6.639 -2.327 1.00 94.25 91 LYS A O 1
ATOM 690 N N . LYS A 1 92 ? 8.996 -8.233 -3.418 1.00 93.81 92 LYS A N 1
ATOM 691 C CA . LYS A 1 92 ? 10.123 -8.265 -2.470 1.00 93.81 92 LYS A CA 1
ATOM 692 C C . LYS A 1 92 ? 10.842 -6.915 -2.397 1.00 93.81 92 LYS A C 1
ATOM 694 O O . LYS A 1 92 ? 11.133 -6.425 -1.308 1.00 93.81 92 LYS A O 1
ATOM 699 N N . LYS A 1 93 ? 11.095 -6.280 -3.545 1.00 93.88 93 LYS A N 1
ATOM 700 C CA . LYS A 1 93 ? 11.713 -4.947 -3.594 1.00 93.88 93 LYS A CA 1
ATOM 701 C C . LYS A 1 93 ? 10.807 -3.868 -2.995 1.00 93.88 93 LYS A C 1
ATOM 703 O O . LYS A 1 93 ? 11.310 -2.947 -2.359 1.00 93.88 93 LYS A O 1
ATOM 708 N N . GLY A 1 94 ? 9.495 -3.973 -3.193 1.00 93.31 94 GLY A N 1
ATOM 709 C CA . GLY A 1 94 ? 8.494 -3.062 -2.640 1.00 93.31 94 GLY A CA 1
ATOM 710 C C . GLY A 1 94 ? 8.514 -3.038 -1.114 1.00 93.31 94 GLY A C 1
ATOM 711 O O . GLY A 1 94 ? 8.535 -1.954 -0.541 1.00 93.31 94 GLY A O 1
ATOM 712 N N . MET A 1 95 ? 8.623 -4.207 -0.474 1.00 93.00 95 MET A N 1
ATOM 713 C CA . MET A 1 95 ? 8.774 -4.319 0.985 1.00 93.00 95 MET A CA 1
ATOM 714 C C . MET A 1 95 ? 10.029 -3.588 1.471 1.00 93.00 95 MET A C 1
ATOM 716 O O . MET A 1 95 ? 9.934 -2.681 2.287 1.00 93.00 95 MET A O 1
ATOM 720 N N . ALA A 1 96 ? 11.184 -3.854 0.853 1.00 93.25 96 ALA A N 1
ATOM 721 C CA . ALA A 1 96 ? 12.427 -3.171 1.216 1.00 93.25 96 ALA A CA 1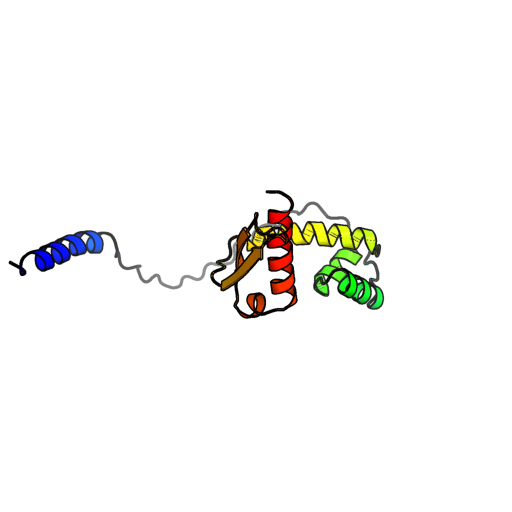
ATOM 722 C C . ALA A 1 96 ? 12.373 -1.642 0.999 1.00 93.25 96 ALA A C 1
ATOM 724 O O . ALA A 1 96 ? 13.060 -0.886 1.686 1.00 93.25 96 ALA A O 1
ATOM 725 N N . LYS A 1 97 ? 11.588 -1.158 0.025 1.00 91.56 97 LYS A N 1
ATOM 726 C CA . LYS A 1 97 ? 11.352 0.284 -0.160 1.00 91.56 97 LYS A CA 1
ATOM 727 C C . LYS A 1 97 ? 10.439 0.857 0.919 1.00 91.56 97 LYS A C 1
ATOM 729 O O . LYS A 1 97 ? 10.676 1.988 1.329 1.00 91.56 97 LYS A O 1
ATOM 734 N N . ALA A 1 98 ? 9.421 0.113 1.344 1.00 91.69 98 ALA A N 1
ATOM 735 C CA . ALA A 1 98 ? 8.545 0.514 2.438 1.00 91.69 98 ALA A CA 1
ATOM 736 C C . ALA A 1 98 ? 9.335 0.629 3.749 1.00 91.69 98 ALA A C 1
ATOM 738 O O . ALA A 1 98 ? 9.258 1.664 4.401 1.00 91.69 98 ALA A O 1
ATOM 739 N N . ASP A 1 99 ? 10.201 -0.344 4.047 1.00 93.50 99 ASP A N 1
ATOM 740 C CA . ASP A 1 99 ? 11.056 -0.323 5.243 1.00 93.50 99 ASP A CA 1
ATOM 741 C C . ASP A 1 99 ? 11.953 0.922 5.283 1.00 93.50 99 ASP A C 1
ATOM 743 O O . ASP A 1 99 ? 12.083 1.579 6.312 1.00 93.50 99 ASP A O 1
ATOM 747 N N . LYS A 1 100 ? 12.525 1.314 4.136 1.00 92.62 100 LYS A N 1
ATOM 748 C CA . LYS A 1 100 ? 13.333 2.543 4.027 1.00 92.62 100 LYS A CA 1
ATOM 749 C C . LYS A 1 100 ? 12.527 3.826 4.235 1.00 92.62 100 LYS A C 1
ATOM 751 O O . LYS A 1 100 ? 13.113 4.836 4.604 1.00 92.62 100 LYS A O 1
ATOM 756 N N . LYS A 1 101 ? 11.222 3.801 3.961 1.00 91.38 101 LYS A N 1
ATOM 757 C CA . LYS A 1 101 ? 10.315 4.942 4.145 1.00 91.38 101 LYS A CA 1
ATOM 758 C C . LYS A 1 101 ? 9.682 4.988 5.533 1.00 91.38 101 LYS A C 1
ATOM 760 O O . LYS A 1 101 ? 9.163 6.030 5.904 1.00 91.38 101 LYS A O 1
ATOM 765 N N . ALA A 1 102 ? 9.745 3.907 6.309 1.00 89.81 102 ALA A N 1
ATOM 766 C CA . ALA A 1 102 ? 9.116 3.826 7.628 1.00 89.81 102 ALA A CA 1
ATOM 767 C C . ALA A 1 102 ? 9.638 4.875 8.630 1.00 89.81 102 ALA A C 1
ATOM 769 O O . ALA A 1 102 ? 8.942 5.206 9.582 1.00 89.81 102 ALA A O 1
ATOM 770 N N . GLY A 1 103 ? 10.848 5.407 8.420 1.00 90.06 103 GLY A N 1
ATOM 771 C CA . GLY A 1 103 ? 11.412 6.485 9.239 1.00 90.06 103 GLY A CA 1
ATOM 772 C C . GLY A 1 103 ? 10.946 7.896 8.862 1.00 90.06 103 GLY A C 1
ATOM 773 O O . GLY A 1 103 ? 11.323 8.851 9.538 1.00 90.06 103 GLY A O 1
ATOM 774 N N . ASN A 1 104 ? 10.170 8.057 7.788 1.00 92.94 104 ASN A N 1
ATOM 775 C CA . ASN A 1 104 ? 9.687 9.364 7.355 1.00 92.94 104 ASN A CA 1
ATOM 776 C C . ASN A 1 104 ? 8.547 9.848 8.260 1.00 92.94 104 ASN A C 1
ATOM 778 O O . ASN A 1 104 ? 7.679 9.072 8.664 1.00 92.94 104 ASN A O 1
ATOM 782 N N . LEU A 1 105 ? 8.510 11.153 8.533 1.00 93.88 105 LEU A N 1
ATOM 783 C CA . LEU A 1 105 ? 7.409 11.753 9.281 1.00 93.88 105 LEU A CA 1
ATOM 784 C C . LEU A 1 105 ? 6.115 11.697 8.453 1.00 93.88 105 LEU A C 1
ATOM 786 O O . LEU A 1 105 ? 6.043 12.284 7.377 1.00 93.88 105 LEU A O 1
ATOM 790 N N . SER A 1 106 ? 5.096 11.020 8.983 1.00 94.44 106 SER A N 1
ATOM 791 C CA . SER A 1 106 ? 3.752 10.937 8.397 1.00 94.44 106 SER A CA 1
ATOM 792 C C . SER A 1 106 ? 2.744 11.586 9.342 1.00 94.44 106 SER A C 1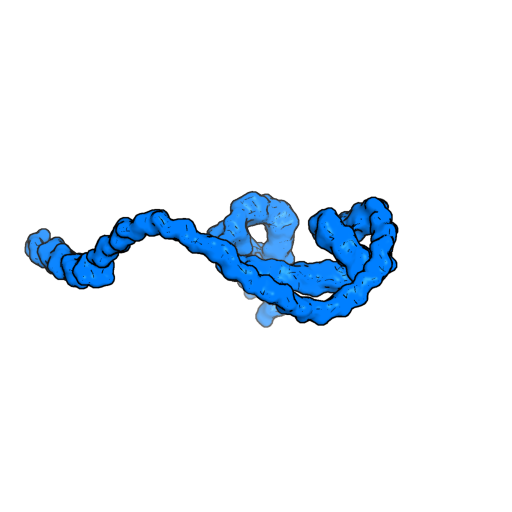
ATOM 794 O O . SER A 1 106 ? 2.243 10.931 10.250 1.00 94.44 106 SER A O 1
ATOM 796 N N . ALA A 1 107 ? 2.516 12.889 9.172 1.00 94.19 107 ALA A N 1
ATOM 797 C CA . ALA A 1 107 ? 1.630 13.678 10.035 1.00 94.19 107 ALA A CA 1
ATOM 798 C C . ALA A 1 107 ? 0.212 13.857 9.463 1.00 94.19 107 ALA A C 1
ATOM 800 O O . ALA A 1 107 ? -0.698 14.219 10.201 1.00 94.19 107 ALA A O 1
ATOM 801 N N . GLU A 1 108 ? 0.022 13.593 8.170 1.00 95.81 108 GLU A N 1
ATOM 802 C CA . GLU A 1 108 ? -1.284 13.627 7.507 1.00 95.81 108 GLU A CA 1
ATOM 803 C C . GLU A 1 108 ? -1.920 12.231 7.516 1.00 95.81 108 GLU A C 1
ATOM 805 O O . GLU A 1 108 ? -1.292 11.264 7.950 1.00 95.81 108 GLU A O 1
ATOM 810 N N . GLY A 1 109 ? -3.159 12.084 7.041 1.00 95.88 109 GLY A N 1
ATOM 811 C CA . GLY A 1 109 ? -3.803 10.772 6.956 1.00 95.88 109 GLY A CA 1
ATOM 812 C C . GLY A 1 109 ? -5.322 10.806 6.895 1.00 95.88 109 GLY A C 1
ATOM 813 O O . GLY A 1 109 ? -5.937 11.829 6.599 1.00 95.88 109 GLY A O 1
ATOM 814 N N . ALA A 1 110 ? -5.933 9.660 7.187 1.00 95.62 110 ALA A N 1
ATOM 815 C CA . ALA A 1 110 ? -7.379 9.525 7.294 1.00 95.62 110 ALA A CA 1
ATOM 816 C C . ALA A 1 110 ? -7.773 8.690 8.518 1.00 95.62 110 ALA A C 1
ATOM 818 O O . ALA A 1 110 ? -7.127 7.696 8.850 1.00 95.62 110 ALA A O 1
ATOM 819 N N . ILE A 1 111 ? -8.888 9.070 9.143 1.00 96.38 111 ILE A N 1
ATOM 820 C CA . ILE A 1 111 ? -9.576 8.247 10.137 1.00 96.38 111 ILE A CA 1
ATOM 821 C C . ILE A 1 111 ? -10.650 7.447 9.402 1.00 96.38 111 ILE A C 1
ATOM 823 O O . ILE A 1 111 ? -11.566 8.029 8.818 1.00 96.38 111 ILE A O 1
ATOM 827 N N . ALA A 1 112 ? -10.542 6.122 9.433 1.00 96.19 112 ALA A N 1
ATOM 828 C CA . ALA A 1 112 ? -11.566 5.223 8.921 1.00 96.19 112 ALA A CA 1
ATOM 829 C C . ALA A 1 112 ? -12.381 4.639 10.073 1.00 96.19 112 ALA A C 1
ATOM 831 O O . ALA A 1 112 ? -11.859 4.320 11.143 1.00 96.19 112 ALA A O 1
ATOM 832 N N . THR A 1 113 ? -13.682 4.510 9.842 1.00 96.44 113 THR A N 1
ATOM 833 C CA . THR A 1 113 ? -14.618 3.938 10.801 1.00 96.44 113 THR A CA 1
ATOM 834 C C . THR A 1 113 ? -15.432 2.847 10.129 1.00 96.44 113 THR A C 1
ATOM 836 O O . THR A 1 113 ? -15.806 2.950 8.961 1.00 96.44 113 THR A O 1
ATOM 839 N N . TYR A 1 114 ? -15.702 1.779 10.870 1.00 96.56 114 TYR A N 1
ATOM 840 C CA . TYR A 1 114 ? -16.551 0.693 10.411 1.00 96.56 114 TYR A CA 1
ATOM 841 C C . TYR A 1 114 ? -17.421 0.197 11.559 1.00 96.56 114 TYR A C 1
ATOM 843 O O . TYR A 1 114 ? -16.931 -0.087 12.649 1.00 96.56 114 TYR A O 1
ATOM 851 N N . VAL A 1 115 ? -18.721 0.075 11.305 1.00 95.62 115 VAL A N 1
ATOM 852 C CA . VAL A 1 115 ? -19.672 -0.537 12.233 1.00 95.62 115 VAL A CA 1
ATOM 853 C C . VAL A 1 115 ? -20.196 -1.795 11.569 1.00 95.62 115 VAL A C 1
ATOM 855 O O . VAL A 1 115 ? -20.763 -1.746 10.476 1.00 95.62 115 VAL A O 1
ATOM 858 N N . HIS A 1 116 ? -19.990 -2.932 12.223 1.00 95.00 116 HIS A N 1
ATOM 859 C CA . HIS A 1 116 ? -20.458 -4.205 11.705 1.00 95.00 116 HIS A CA 1
ATOM 860 C C . HIS A 1 116 ? -21.993 -4.243 11.664 1.00 95.00 116 HIS A C 1
ATOM 862 O O . HIS A 1 116 ? -22.663 -3.609 12.480 1.00 95.00 116 HIS A O 1
ATOM 868 N N . PHE A 1 117 ? -22.571 -5.013 10.736 1.00 93.56 117 PHE A N 1
ATOM 869 C CA . PHE A 1 117 ? -24.013 -4.972 10.440 1.00 93.56 117 PHE A CA 1
ATOM 870 C C . PHE A 1 117 ? -24.919 -5.243 11.656 1.00 93.56 117 PHE A C 1
ATOM 872 O O . PHE A 1 117 ? -26.053 -4.774 11.706 1.00 93.56 117 PHE A O 1
ATOM 879 N N . ASN A 1 118 ? -24.427 -5.996 12.644 1.00 93.81 118 ASN A N 1
ATOM 880 C CA . ASN A 1 118 ? -25.160 -6.329 13.865 1.00 93.81 118 ASN A CA 1
ATOM 881 C C . ASN A 1 118 ? -25.036 -5.273 14.982 1.00 93.81 118 ASN A C 1
ATOM 883 O O . ASN A 1 118 ? -25.555 -5.500 16.072 1.00 93.81 118 ASN A O 1
ATOM 887 N N . GLN A 1 119 ? -24.335 -4.160 14.729 1.00 93.94 119 GLN A N 1
ATOM 888 C CA . GLN A 1 119 ? -24.118 -3.035 15.650 1.00 93.94 119 GLN A CA 1
ATOM 889 C C . GLN A 1 119 ? -23.398 -3.395 16.963 1.00 93.94 119 GLN A C 1
ATOM 891 O O . GLN A 1 119 ? -23.400 -2.606 17.903 1.00 93.94 119 GLN A O 1
ATOM 896 N N . LYS A 1 120 ? -22.766 -4.573 17.050 1.00 94.75 120 LYS A N 1
ATOM 897 C CA . LYS A 1 120 ? -22.035 -5.013 18.253 1.00 94.75 120 LYS A CA 1
ATOM 898 C C . LYS A 1 120 ? -20.543 -4.702 18.213 1.00 94.75 120 LYS A C 1
ATOM 900 O O . LYS A 1 120 ? -19.910 -4.677 19.262 1.00 94.75 120 LYS A O 1
ATOM 905 N N . ILE A 1 121 ? -19.989 -4.504 17.018 1.00 94.50 121 ILE A N 1
ATOM 906 C CA . ILE A 1 121 ? -18.566 -4.232 16.802 1.00 94.50 121 ILE A CA 1
ATOM 907 C C . ILE A 1 121 ? -18.450 -2.918 16.037 1.00 94.50 121 ILE A C 1
ATOM 909 O O . ILE A 1 121 ? -19.027 -2.772 14.956 1.00 94.50 121 ILE A O 1
ATOM 913 N N . GLY A 1 122 ? -17.708 -1.976 16.612 1.00 95.50 122 GLY A N 1
ATOM 914 C CA . GLY A 1 122 ? -17.305 -0.729 15.976 1.00 95.50 122 GLY A CA 1
ATOM 915 C C . GLY A 1 122 ? -15.786 -0.621 15.989 1.00 95.50 122 GLY A C 1
ATOM 916 O O . GLY A 1 122 ? -15.160 -0.875 17.015 1.00 95.50 122 GLY A O 1
ATOM 917 N N . VAL A 1 123 ? -15.206 -0.254 14.853 1.00 96.75 123 VAL A N 1
ATOM 918 C CA . VAL A 1 123 ? -13.769 -0.041 14.677 1.00 96.75 123 VAL A CA 1
ATOM 919 C C . VAL A 1 123 ? -13.545 1.398 14.244 1.00 96.75 123 VAL A C 1
ATOM 921 O O . VAL A 1 123 ? -14.248 1.912 13.374 1.00 96.75 123 VAL A O 1
ATOM 924 N N . ILE A 1 124 ? -12.550 2.033 14.854 1.00 97.00 124 ILE A N 1
ATOM 925 C CA . ILE A 1 124 ? -11.990 3.314 14.433 1.00 97.00 124 ILE A CA 1
ATOM 926 C C . ILE A 1 124 ? -10.491 3.084 14.280 1.00 97.00 124 ILE A C 1
ATOM 928 O O . ILE A 1 124 ? -9.852 2.599 15.214 1.00 97.00 124 ILE A O 1
ATOM 932 N N . CYS A 1 125 ? -9.934 3.407 13.118 1.00 95.38 125 CYS A N 1
ATOM 933 C CA . CYS A 1 125 ? -8.499 3.330 12.879 1.00 95.38 125 CYS A CA 1
ATOM 934 C C . CYS A 1 125 ? -7.991 4.613 12.222 1.00 95.38 125 CYS A C 1
ATOM 936 O O . CYS A 1 125 ? -8.586 5.122 11.270 1.00 95.38 125 CYS A O 1
ATOM 938 N N . GLU A 1 126 ? -6.874 5.116 12.732 1.00 95.81 126 GLU A N 1
ATOM 939 C CA . GLU A 1 126 ? -6.108 6.196 12.121 1.00 95.81 126 GLU A CA 1
ATOM 940 C C . GLU A 1 126 ? -5.027 5.586 11.231 1.00 95.81 126 GLU A C 1
ATOM 942 O O . GLU A 1 126 ? -4.290 4.695 11.659 1.00 95.81 126 GLU A O 1
ATOM 947 N N . ILE A 1 127 ? -4.966 6.028 9.976 1.00 96.69 127 ILE A N 1
ATOM 948 C CA . ILE A 1 127 ? -3.962 5.577 9.016 1.00 96.69 127 ILE A CA 1
ATOM 949 C C . ILE A 1 127 ? -3.297 6.814 8.423 1.00 96.69 127 ILE A C 1
ATOM 951 O O . ILE A 1 127 ? -3.917 7.576 7.675 1.00 96.69 127 ILE A O 1
ATOM 955 N N . ASN A 1 128 ? -2.028 6.999 8.778 1.00 96.25 128 ASN A N 1
ATOM 956 C CA . ASN A 1 128 ? -1.254 8.178 8.419 1.00 96.25 128 ASN A CA 1
ATOM 957 C C . ASN A 1 128 ? -0.569 8.041 7.050 1.00 96.25 128 ASN A C 1
ATOM 959 O O . ASN A 1 128 ? -0.252 6.946 6.577 1.00 96.25 128 ASN A O 1
ATOM 963 N N . SER A 1 129 ? -0.322 9.184 6.421 1.00 95.75 129 SER A N 1
ATOM 964 C CA . SER A 1 129 ? 0.432 9.359 5.185 1.00 95.75 129 SER A CA 1
ATOM 965 C C . SER A 1 129 ? 1.343 10.587 5.281 1.00 95.75 129 SER A C 1
ATOM 967 O O . SER A 1 129 ? 1.159 11.464 6.122 1.00 95.75 129 SER A O 1
ATOM 969 N N . GLU A 1 130 ? 2.347 10.670 4.408 1.00 95.12 130 GLU A N 1
ATOM 970 C CA . GLU A 1 130 ? 3.272 11.816 4.380 1.00 95.12 130 GLU A CA 1
ATOM 971 C C . GLU A 1 130 ? 2.587 13.113 3.915 1.00 95.12 130 GLU A C 1
ATOM 973 O O . GLU A 1 130 ? 2.966 14.195 4.352 1.00 95.12 130 GLU A O 1
ATOM 978 N N . THR A 1 131 ? 1.594 13.017 3.022 1.00 95.38 131 THR A N 1
ATOM 979 C CA . THR A 1 131 ? 0.906 14.176 2.432 1.00 95.38 131 THR A CA 1
ATOM 980 C C . THR A 1 131 ? -0.611 13.995 2.384 1.00 95.38 131 THR A C 1
ATOM 982 O O . THR A 1 131 ? -1.128 12.874 2.338 1.00 95.38 131 THR A O 1
ATOM 985 N N . ASP A 1 132 ? -1.325 15.115 2.337 1.00 94.56 132 ASP A N 1
ATOM 986 C CA . ASP A 1 132 ? -2.786 15.226 2.241 1.00 94.56 132 ASP A CA 1
ATOM 987 C C . ASP A 1 132 ? -3.352 14.758 0.882 1.00 94.56 132 ASP A C 1
ATOM 989 O O . ASP A 1 132 ? -4.451 14.199 0.794 1.00 94.56 132 ASP A O 1
ATOM 993 N N . PHE A 1 133 ? -2.583 14.908 -0.198 1.00 95.19 133 PHE A N 1
ATOM 994 C CA . PHE A 1 133 ? -2.948 14.406 -1.527 1.00 95.19 133 PHE A CA 1
ATOM 995 C C . PHE A 1 133 ? -3.118 12.883 -1.551 1.00 95.19 133 PHE A C 1
ATOM 997 O O . PHE A 1 133 ? -3.942 12.361 -2.304 1.00 95.19 133 PHE A O 1
ATOM 1004 N N . VAL A 1 134 ? -2.355 12.158 -0.728 1.00 95.06 134 VAL A N 1
ATOM 1005 C CA . VAL A 1 134 ? -2.517 10.705 -0.588 1.00 95.06 134 VAL A CA 1
ATOM 1006 C C . VAL A 1 134 ? -3.775 10.395 0.218 1.00 95.06 134 VAL A C 1
ATOM 1008 O O . VAL A 1 134 ? -4.590 9.596 -0.235 1.00 95.06 134 VAL A O 1
ATOM 1011 N N . ALA A 1 135 ? -3.981 11.075 1.347 1.00 94.81 135 ALA A N 1
ATOM 1012 C CA . ALA A 1 135 ? -5.150 10.883 2.207 1.00 94.81 135 ALA A CA 1
ATOM 1013 C C . ALA A 1 135 ? -6.490 11.161 1.495 1.00 94.81 135 ALA A C 1
ATOM 1015 O O . ALA A 1 135 ? -7.507 10.515 1.759 1.00 94.81 135 ALA A O 1
ATOM 1016 N N . SER A 1 136 ? -6.502 12.113 0.561 1.00 93.50 136 SER A N 1
ATOM 1017 C CA . SER A 1 136 ? -7.697 12.478 -0.208 1.00 93.50 136 SER A CA 1
ATOM 1018 C C . SER A 1 136 ? -8.008 11.532 -1.377 1.00 93.50 136 SER A C 1
ATOM 1020 O O . SER A 1 136 ? -9.143 11.549 -1.869 1.00 93.50 136 SER A O 1
ATOM 1022 N N . ASN A 1 137 ? -7.061 10.677 -1.780 1.00 95.56 137 ASN A N 1
ATOM 1023 C CA . ASN A 1 137 ? -7.196 9.745 -2.899 1.00 95.56 137 ASN A CA 1
ATOM 1024 C C . ASN A 1 137 ? -8.220 8.627 -2.614 1.00 95.56 137 ASN A C 1
ATOM 1026 O O . ASN A 1 137 ? -8.233 8.035 -1.536 1.00 95.56 137 ASN A O 1
ATOM 1030 N N . GLU A 1 138 ? -9.053 8.292 -3.602 1.00 95.50 138 GLU A N 1
ATOM 1031 C CA . GLU A 1 138 ? -10.083 7.248 -3.477 1.00 95.50 138 GLU A CA 1
ATOM 1032 C C . GLU A 1 138 ? -9.506 5.856 -3.195 1.00 95.50 138 GLU A C 1
ATOM 1034 O O . GLU A 1 138 ? -10.071 5.109 -2.400 1.00 95.50 138 GLU A O 1
ATOM 1039 N N . ILE A 1 139 ? -8.351 5.524 -3.780 1.00 95.25 139 ILE A N 1
ATOM 1040 C CA . ILE A 1 139 ? -7.664 4.246 -3.548 1.00 95.25 139 ILE A CA 1
ATOM 1041 C C . ILE A 1 139 ? -7.225 4.147 -2.084 1.00 95.25 139 ILE A C 1
ATOM 1043 O O . ILE A 1 139 ? -7.386 3.099 -1.464 1.00 95.25 139 ILE A O 1
ATOM 1047 N N . PHE A 1 140 ? -6.701 5.239 -1.518 1.00 96.38 140 PHE A N 1
ATOM 1048 C CA . PHE A 1 140 ? -6.287 5.274 -0.116 1.00 96.38 140 PHE A CA 1
ATOM 1049 C C . PHE A 1 140 ? -7.493 5.154 0.820 1.00 96.38 140 PHE A C 1
ATOM 1051 O O . PHE A 1 140 ? -7.468 4.348 1.742 1.00 96.38 140 PHE A O 1
ATOM 1058 N N . LYS A 1 141 ? -8.583 5.879 0.543 1.00 95.12 141 LYS A N 1
ATOM 1059 C CA . LYS A 1 141 ? -9.834 5.784 1.316 1.00 95.12 141 LYS A CA 1
ATOM 1060 C C . LYS A 1 141 ? -10.461 4.387 1.274 1.00 95.12 141 LYS A C 1
ATOM 1062 O O . LYS A 1 141 ? -10.957 3.915 2.290 1.00 95.12 141 LYS A O 1
ATOM 1067 N N . GLY A 1 142 ? -10.436 3.725 0.116 1.00 96.62 142 GLY A N 1
ATOM 1068 C CA . GLY A 1 142 ? -10.874 2.333 -0.004 1.00 96.62 142 GLY A CA 1
ATOM 1069 C C . GLY A 1 142 ? -10.010 1.404 0.848 1.00 96.62 142 GLY A C 1
ATOM 1070 O O . GLY A 1 142 ? -10.528 0.651 1.663 1.00 96.62 142 GLY A O 1
ATOM 1071 N N . PHE A 1 143 ? -8.687 1.548 0.747 1.00 97.19 143 PHE A N 1
ATOM 1072 C CA . PHE A 1 143 ? -7.735 0.783 1.550 1.00 97.19 143 PHE A CA 1
ATOM 1073 C C . PHE A 1 143 ? -7.944 0.949 3.065 1.00 97.19 143 PHE A C 1
ATOM 1075 O O . PHE A 1 143 ? -7.923 -0.041 3.797 1.00 97.19 143 PHE A O 1
ATOM 1082 N N . THR A 1 144 ? -8.170 2.172 3.555 1.00 97.12 144 THR A N 1
ATOM 1083 C CA . THR A 1 144 ? -8.403 2.403 4.988 1.00 97.12 144 THR A CA 1
ATOM 1084 C C . THR A 1 144 ? -9.725 1.799 5.469 1.00 97.12 144 THR A C 1
ATOM 1086 O O . THR A 1 144 ? -9.778 1.237 6.565 1.00 97.12 144 THR A O 1
ATOM 1089 N N . ALA A 1 145 ? -10.775 1.843 4.643 1.00 95.69 145 ALA A N 1
ATOM 1090 C CA . ALA A 1 145 ? -12.050 1.187 4.930 1.00 95.69 145 ALA A CA 1
ATOM 1091 C C . ALA A 1 145 ? -11.919 -0.347 4.965 1.00 95.69 145 ALA A C 1
ATOM 1093 O O . ALA A 1 145 ? -12.427 -0.986 5.891 1.00 95.69 145 ALA A O 1
ATOM 1094 N N . ASP A 1 146 ? -11.186 -0.931 4.013 1.00 96.75 146 ASP A N 1
ATOM 1095 C CA . ASP A 1 146 ? -10.925 -2.373 3.957 1.00 96.75 146 ASP A CA 1
ATOM 1096 C C . ASP A 1 146 ? -10.157 -2.854 5.197 1.00 96.75 146 ASP A C 1
ATOM 1098 O O . ASP A 1 146 ? -10.475 -3.904 5.760 1.00 96.75 146 ASP A O 1
ATOM 1102 N N . ILE A 1 147 ? -9.187 -2.068 5.681 1.00 96.69 147 ILE A N 1
ATOM 1103 C CA . ILE A 1 147 ? -8.489 -2.355 6.942 1.00 96.69 147 ILE A CA 1
ATOM 1104 C C . ILE A 1 147 ? -9.465 -2.360 8.118 1.00 96.69 147 ILE A C 1
ATOM 1106 O O . ILE A 1 147 ? -9.464 -3.311 8.901 1.00 96.69 147 ILE A O 1
ATOM 1110 N N . ALA A 1 148 ? -10.308 -1.331 8.245 1.00 96.12 148 ALA A N 1
ATOM 1111 C CA . ALA A 1 148 ? -11.276 -1.245 9.338 1.00 96.12 148 ALA A CA 1
ATOM 1112 C C . ALA A 1 148 ? -12.232 -2.454 9.344 1.00 96.12 148 ALA A C 1
ATOM 1114 O O . ALA A 1 148 ? -12.513 -3.028 10.400 1.00 96.12 148 ALA A O 1
ATOM 1115 N N . MET A 1 149 ? -12.675 -2.889 8.160 1.00 95.38 149 MET A N 1
ATOM 1116 C CA . MET A 1 149 ? -13.472 -4.105 7.988 1.00 95.38 149 MET A CA 1
ATOM 1117 C C . MET A 1 149 ? -12.708 -5.371 8.387 1.00 95.38 149 MET A C 1
ATOM 1119 O O . MET A 1 149 ? -13.257 -6.220 9.091 1.00 95.38 149 MET A O 1
ATOM 1123 N N . GLN A 1 150 ? -11.449 -5.505 7.968 1.00 96.00 150 GLN A N 1
ATOM 1124 C CA . GLN A 1 150 ? -10.628 -6.677 8.273 1.00 96.00 150 GLN A CA 1
ATOM 1125 C C . GLN A 1 150 ? -10.344 -6.814 9.774 1.00 96.00 150 GLN A C 1
ATOM 1127 O O . GLN A 1 150 ? -10.341 -7.935 10.292 1.00 96.00 150 GLN A O 1
ATOM 1132 N N . ILE A 1 151 ? -10.138 -5.691 10.471 1.00 95.31 151 ILE A N 1
ATOM 1133 C CA . ILE A 1 151 ? -10.009 -5.652 11.935 1.00 95.31 151 ILE A CA 1
ATOM 1134 C C . ILE A 1 151 ? -11.314 -6.132 12.577 1.00 95.31 151 ILE A C 1
ATOM 1136 O O . ILE A 1 151 ? -11.288 -7.010 13.429 1.00 95.31 151 ILE A O 1
ATOM 1140 N N . ALA A 1 152 ? -12.468 -5.635 12.124 1.00 94.06 152 ALA A N 1
ATOM 1141 C CA . ALA A 1 152 ? -13.761 -6.066 12.660 1.00 94.06 152 ALA A CA 1
ATOM 1142 C C . ALA A 1 152 ? -14.065 -7.555 12.410 1.00 94.06 152 ALA A C 1
ATOM 1144 O O . ALA A 1 152 ? -14.811 -8.160 13.178 1.00 94.06 152 ALA A O 1
ATOM 1145 N N . ALA A 1 153 ? -13.513 -8.139 11.341 1.00 92.69 153 ALA A N 1
ATOM 1146 C CA . ALA A 1 153 ? -13.652 -9.559 11.022 1.00 92.69 153 ALA A CA 1
ATOM 1147 C C . ALA A 1 153 ? -12.754 -10.471 11.881 1.00 92.69 153 ALA A C 1
ATOM 1149 O O . ALA A 1 153 ? -13.056 -11.656 12.007 1.00 92.69 153 ALA A O 1
ATOM 1150 N N . ASN A 1 154 ? -11.684 -9.931 12.477 1.00 89.62 154 ASN A N 1
ATOM 1151 C CA . ASN A 1 154 ? -10.781 -10.647 13.387 1.00 89.62 154 ASN A CA 1
ATOM 1152 C C . ASN A 1 154 ? -10.638 -9.877 14.715 1.00 89.62 154 ASN A C 1
ATOM 1154 O O . ASN A 1 154 ? -9.554 -9.353 14.988 1.00 89.62 154 ASN A O 1
ATOM 1158 N N . PRO A 1 155 ? -11.733 -9.750 15.486 1.00 69.06 155 PRO A N 1
ATOM 1159 C CA . PRO A 1 155 ? -11.765 -8.962 16.714 1.00 69.06 155 PRO A CA 1
ATOM 1160 C C . PRO A 1 155 ? -10.976 -9.594 17.868 1.00 69.06 155 PRO A C 1
ATOM 1162 O O . PRO A 1 155 ? -10.819 -10.838 17.888 1.00 69.06 155 PRO A O 1
#

InterPro domains:
  IPR001816 Translation elongation factor EFTs/EF1B [MF_00050] (52-155)
  IPR001816 Translation elongation factor EFTs/EF1B [PTHR11741] (45-154)
  IPR009060 UBA-like superfamily [SSF46934] (53-103)
  IPR018101 Translation elongation factor Ts, conserved site [PS01127] (126-136)
  IPR036402 Elongation factor Ts, dimerisation domain superfamily [G3DSA:3.30.479.20] (106-155)
  IPR036402 Elongation factor Ts, dimerisation domain superfamily [SSF54713] (107-154)

Sequence (155 aa):
KDADFAAGVEKELAKYRSEGSEPAPKAEAKEEKPKEEKPKEEPKAEKKEAVKVSAAAVKELRQRSGAGIMDSKTALAECDGDTDKAMAWLKKKGMAKADKKAGNLSAEGAIATYVHFNQKIGVICEINSETDFVASNEIFKGFTADIAMQIAANP

pLDDT: mean 77.19, std 23.67, range [31.45, 97.19]

Radius of gyration: 28.01 Å; chains: 1; bounding box: 70×53×70 Å

Secondary structure (DSSP, 8-state):
--SHHHHHHHHHHHHHHTTS-PPPP-PPP-------PPP---------------HHHHHHHHHHH---HHHHHHHHHHTTT-HHHHHHHHHHHHHHHHHHHTTS---EEEEEEEE-TTSS-EEEEEEEESSHHHHTSHHHHHHHHHHHHHHHH--